Protein AF-A0A356ZBT0-F1 (afdb_monomer_lite)

pLDDT: mean 88.2, std 8.7, range [37.94, 97.12]

Structure (mmCIF, N/CA/C/O backbone):
data_AF-A0A356ZBT0-F1
#
_entry.id   AF-A0A356ZBT0-F1
#
loop_
_atom_site.group_PDB
_atom_site.id
_atom_site.type_symbol
_atom_site.label_atom_id
_atom_site.label_alt_id
_atom_site.label_comp_id
_atom_site.label_asym_id
_atom_site.label_entity_id
_atom_site.label_seq_id
_atom_site.pdbx_PDB_ins_code
_atom_site.Cartn_x
_atom_site.Cartn_y
_atom_site.Cartn_z
_atom_site.occupancy
_atom_site.B_iso_or_equiv
_atom_site.auth_seq_id
_atom_site.auth_comp_id
_atom_site.auth_asym_id
_atom_site.auth_atom_id
_atom_site.pdbx_PDB_model_num
ATOM 1 N N . MET A 1 1 ? -8.390 8.293 -29.026 1.00 38.81 1 MET A N 1
ATOM 2 C CA . MET A 1 1 ? -8.519 8.664 -27.602 1.00 38.81 1 MET A CA 1
ATOM 3 C C . MET A 1 1 ? -7.232 9.378 -27.219 1.00 38.81 1 MET A C 1
ATOM 5 O O . MET A 1 1 ? -6.185 8.757 -27.332 1.00 38.81 1 MET A O 1
ATOM 9 N N . MET A 1 2 ? -7.265 10.685 -26.928 1.00 37.94 2 MET A N 1
ATOM 10 C CA . MET A 1 2 ? -6.063 11.391 -26.461 1.00 37.94 2 MET A CA 1
ATOM 11 C C . MET A 1 2 ? -5.668 10.808 -25.105 1.00 37.94 2 MET A C 1
ATOM 13 O O . MET A 1 2 ? -6.461 10.825 -24.166 1.00 37.94 2 MET A O 1
ATOM 17 N N . GLU A 1 3 ? -4.471 10.243 -25.027 1.00 57.69 3 GLU A N 1
ATOM 18 C CA . GLU A 1 3 ? -3.910 9.710 -23.791 1.00 57.69 3 GLU A CA 1
ATOM 19 C C . GLU A 1 3 ? -3.550 10.903 -22.894 1.00 57.69 3 GLU A C 1
ATOM 21 O O . GLU A 1 3 ? -2.594 11.635 -23.167 1.00 57.69 3 GLU A O 1
ATOM 26 N N . ASN A 1 4 ? -4.362 11.165 -21.866 1.00 61.03 4 ASN A N 1
ATOM 27 C CA . ASN A 1 4 ? -4.072 12.215 -20.895 1.00 61.03 4 ASN A CA 1
ATOM 28 C C . ASN A 1 4 ? -2.785 11.847 -20.155 1.00 61.03 4 ASN A C 1
ATOM 30 O O . ASN A 1 4 ? -2.764 10.927 -19.337 1.00 61.03 4 ASN A O 1
ATOM 34 N N . LYS A 1 5 ? -1.700 12.572 -20.435 1.00 66.31 5 LYS A N 1
ATOM 35 C CA . LYS A 1 5 ? -0.485 12.481 -19.629 1.00 66.31 5 LYS A CA 1
ATOM 36 C C . LYS A 1 5 ? -0.820 12.989 -18.229 1.00 66.31 5 LYS A C 1
ATOM 38 O O . LYS A 1 5 ? -1.207 14.145 -18.073 1.00 66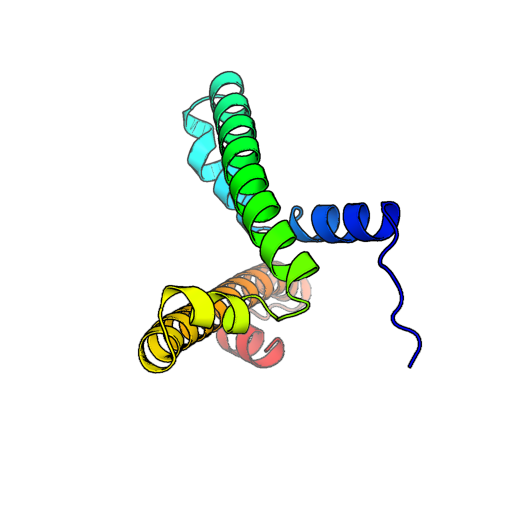.31 5 LYS A O 1
ATOM 43 N N . LEU A 1 6 ? -0.677 12.130 -17.222 1.00 74.62 6 LEU A N 1
ATOM 44 C CA . LEU A 1 6 ? -0.784 12.531 -15.820 1.00 74.62 6 LEU A CA 1
ATOM 45 C C . LEU A 1 6 ? 0.247 13.636 -15.551 1.00 74.62 6 LEU A C 1
ATOM 47 O O . LEU A 1 6 ? 1.452 13.414 -15.674 1.00 74.62 6 LEU A O 1
ATOM 51 N N . GLY A 1 7 ? -0.231 14.839 -15.227 1.00 86.56 7 GLY A N 1
ATOM 52 C CA . GLY A 1 7 ? 0.633 15.941 -14.812 1.00 86.56 7 GLY A CA 1
ATOM 53 C C . GLY A 1 7 ? 1.304 15.638 -13.471 1.00 86.56 7 GLY A C 1
ATOM 54 O O . GLY A 1 7 ? 0.809 14.823 -12.690 1.00 86.56 7 GLY A O 1
ATOM 55 N N . GLY A 1 8 ? 2.413 16.320 -13.166 1.00 88.06 8 GLY A N 1
ATOM 56 C CA . GLY A 1 8 ? 3.157 16.097 -11.917 1.00 88.06 8 GLY A CA 1
ATOM 57 C C . GLY A 1 8 ? 2.300 16.282 -10.658 1.00 88.06 8 GLY A C 1
ATOM 58 O O . GLY A 1 8 ? 2.419 15.510 -9.711 1.00 88.06 8 GLY A O 1
ATOM 59 N N . PHE A 1 9 ? 1.367 17.238 -10.681 1.00 90.06 9 PHE A N 1
ATOM 60 C CA . PHE A 1 9 ? 0.413 17.437 -9.590 1.00 90.06 9 PHE A CA 1
ATOM 61 C C . PHE A 1 9 ? -0.578 16.272 -9.448 1.00 90.06 9 PHE A C 1
ATOM 63 O O . PHE A 1 9 ? -0.799 15.796 -8.340 1.00 90.06 9 PHE A O 1
ATOM 70 N N . SER A 1 10 ? -1.129 15.761 -10.554 1.00 91.00 10 SER A N 1
ATOM 71 C CA . SER A 1 10 ? -2.024 14.594 -10.531 1.00 91.00 10 SER A CA 1
ATOM 72 C C . SER A 1 10 ? -1.313 13.349 -10.009 1.00 91.00 10 SER A C 1
ATOM 74 O O . SER A 1 10 ? -1.904 12.575 -9.265 1.00 91.00 10 SER A O 1
ATOM 76 N N . LEU A 1 11 ? -0.036 13.175 -10.361 1.00 89.50 11 LEU A N 1
ATOM 77 C CA . LEU A 1 11 ? 0.783 12.087 -9.840 1.00 89.50 11 LEU A CA 1
ATOM 78 C C . LEU A 1 11 ? 1.021 12.250 -8.332 1.00 89.50 11 LEU A C 1
ATOM 80 O O . LEU A 1 11 ? 0.846 11.292 -7.589 1.00 89.50 11 LEU A O 1
ATOM 84 N N . CYS A 1 12 ? 1.348 13.459 -7.868 1.00 90.38 12 CYS A N 1
ATOM 85 C CA . CYS A 1 12 ? 1.485 13.754 -6.440 1.00 90.38 12 CYS A CA 1
ATOM 86 C C . CYS A 1 12 ? 0.191 13.447 -5.671 1.00 90.38 12 CYS A C 1
ATOM 88 O O . CYS A 1 12 ? 0.230 12.727 -4.681 1.00 90.38 12 CYS A O 1
ATOM 90 N N . ALA A 1 13 ? -0.960 13.915 -6.164 1.00 92.44 13 ALA A N 1
ATOM 91 C CA . ALA A 1 13 ? -2.260 13.654 -5.549 1.00 92.44 13 ALA A CA 1
ATOM 92 C C . ALA A 1 13 ? -2.615 12.157 -5.530 1.00 92.44 13 ALA A C 1
ATOM 94 O O . ALA A 1 13 ? -3.131 11.669 -4.528 1.00 92.44 13 ALA A O 1
ATOM 95 N N . LEU A 1 14 ? -2.302 11.420 -6.605 1.00 92.06 14 LEU A N 1
ATOM 96 C CA . LEU A 1 14 ? -2.507 9.972 -6.683 1.00 92.06 14 LEU A CA 1
ATOM 97 C C . LEU A 1 14 ? -1.701 9.234 -5.608 1.00 92.06 14 LEU A C 1
ATOM 99 O O . LEU A 1 14 ? -2.255 8.413 -4.882 1.00 92.06 14 LEU A O 1
ATOM 103 N N . TRP A 1 15 ? -0.405 9.534 -5.495 1.00 89.62 15 TRP A N 1
ATOM 104 C CA . TRP A 1 15 ? 0.461 8.892 -4.506 1.00 89.62 15 TRP A CA 1
ATOM 105 C C . TRP A 1 15 ? 0.124 9.323 -3.084 1.00 89.62 15 TRP A C 1
ATOM 107 O O . TRP A 1 15 ? 0.074 8.478 -2.201 1.00 89.62 15 TRP A O 1
ATOM 117 N N . PHE A 1 16 ? -0.178 10.603 -2.867 1.00 91.12 16 PHE A N 1
ATOM 118 C CA . PHE A 1 16 ? -0.617 11.098 -1.567 1.00 91.12 16 PHE A CA 1
ATOM 119 C C . PHE A 1 16 ? -1.897 10.396 -1.105 1.00 91.12 16 PHE A C 1
ATOM 121 O O . PHE A 1 16 ? -1.941 9.885 0.009 1.00 91.12 16 PHE A O 1
ATOM 128 N N . GLY A 1 17 ? -2.911 10.306 -1.972 1.00 90.00 17 GLY A N 1
ATOM 129 C CA . GLY A 1 17 ? -4.150 9.592 -1.665 1.00 90.00 17 GLY A CA 1
ATOM 130 C C . GLY A 1 17 ? -3.922 8.104 -1.398 1.00 90.00 17 GLY A C 1
ATOM 131 O O . GLY A 1 17 ? -4.542 7.548 -0.501 1.00 90.00 17 GLY A O 1
ATOM 132 N N . ALA A 1 18 ? -2.995 7.472 -2.123 1.00 88.69 18 ALA A N 1
ATOM 133 C CA . ALA A 1 18 ? -2.630 6.077 -1.890 1.00 88.69 18 ALA A CA 1
ATOM 134 C C . ALA A 1 18 ? -1.869 5.860 -0.570 1.00 88.69 18 ALA A C 1
ATOM 136 O O . ALA A 1 18 ? -1.996 4.794 0.018 1.00 88.69 18 ALA A O 1
ATOM 137 N N . SER A 1 19 ? -1.090 6.844 -0.106 1.00 88.62 19 SER A N 1
ATOM 138 C CA . SER A 1 19 ? -0.312 6.762 1.139 1.00 88.62 19 SER A CA 1
ATOM 139 C C . SER A 1 19 ? -1.111 7.084 2.404 1.00 88.62 19 SER A C 1
ATOM 141 O O . SER A 1 19 ? -0.618 6.857 3.507 1.00 88.62 19 SER A O 1
ATOM 143 N N . VAL A 1 20 ? -2.317 7.643 2.280 1.00 89.88 20 VAL A N 1
ATOM 144 C CA . VAL A 1 20 ? -3.203 7.904 3.420 1.00 89.88 20 VAL A CA 1
ATOM 145 C C . VAL A 1 20 ? -4.227 6.779 3.507 1.00 89.88 20 VAL A C 1
ATOM 147 O O . VAL A 1 20 ? -5.310 6.860 2.931 1.00 89.88 20 VAL A O 1
ATOM 150 N N . SER A 1 21 ? -3.900 5.717 4.241 1.00 88.62 21 SER A N 1
ATOM 151 C CA . SER A 1 21 ? -4.845 4.642 4.534 1.00 88.62 21 SER A CA 1
ATOM 152 C C . SER A 1 21 ? -4.694 4.115 5.965 1.00 88.62 21 SER A C 1
ATOM 154 O O . SER A 1 21 ? -3.772 4.454 6.714 1.00 88.62 21 SER A O 1
ATOM 156 N N . LEU A 1 22 ? -5.653 3.286 6.384 1.00 87.25 22 LEU A N 1
ATOM 157 C CA . LEU A 1 22 ? -5.632 2.669 7.708 1.00 87.25 22 LEU A CA 1
ATOM 158 C C . LEU A 1 22 ? -4.462 1.676 7.855 1.00 87.25 22 LEU A C 1
ATOM 160 O O . LEU A 1 22 ? -3.947 1.500 8.961 1.00 87.25 22 LEU A O 1
ATOM 164 N N . ALA A 1 23 ? -3.971 1.102 6.751 1.00 88.31 23 ALA A N 1
ATOM 165 C CA . ALA A 1 23 ? -2.824 0.200 6.763 1.00 88.31 23 ALA A CA 1
ATOM 166 C C . ALA A 1 23 ? -1.532 0.905 7.214 1.00 88.31 23 ALA A C 1
ATOM 168 O O . ALA A 1 23 ? -0.749 0.329 7.974 1.00 88.31 23 ALA A O 1
ATOM 169 N N . GLU A 1 24 ? -1.311 2.159 6.815 1.00 90.00 24 GLU A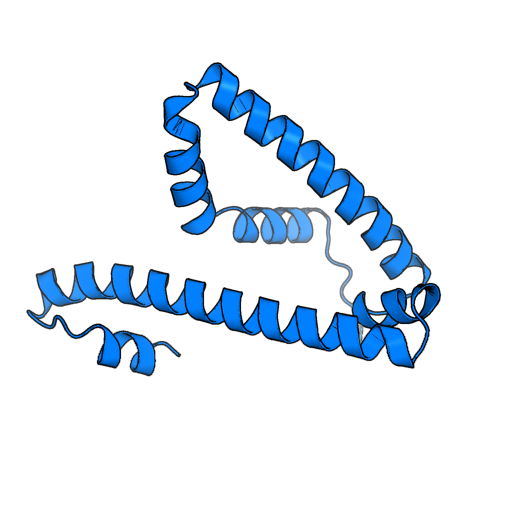 N 1
ATOM 170 C CA . GLU A 1 24 ? -0.159 2.954 7.248 1.00 90.00 24 GLU A CA 1
ATOM 171 C C . GLU A 1 24 ? -0.271 3.324 8.726 1.00 90.00 24 GLU A C 1
ATOM 173 O O . GLU A 1 24 ? 0.723 3.252 9.447 1.00 90.00 24 GLU A O 1
ATOM 178 N N . ILE A 1 25 ? -1.480 3.639 9.206 1.00 90.81 25 ILE A N 1
ATOM 179 C CA . ILE A 1 25 ? -1.731 3.898 10.632 1.00 90.81 25 ILE A CA 1
ATOM 180 C C . ILE A 1 25 ? -1.407 2.646 11.459 1.00 90.81 25 ILE A C 1
ATOM 182 O O . ILE A 1 25 ? -0.673 2.722 12.448 1.00 90.81 25 ILE A O 1
ATOM 186 N N . MET A 1 26 ? -1.890 1.475 11.030 1.00 90.25 26 MET A N 1
ATOM 187 C CA . MET A 1 26 ? -1.576 0.196 11.672 1.00 90.25 26 MET A CA 1
ATOM 188 C C . MET A 1 26 ? -0.075 -0.094 11.639 1.00 90.25 26 MET A C 1
ATOM 190 O O . MET A 1 26 ? 0.504 -0.467 12.658 1.00 90.25 26 MET A O 1
ATOM 194 N N . THR A 1 27 ? 0.584 0.136 10.506 1.00 90.12 27 THR A N 1
ATOM 195 C CA . THR A 1 27 ? 2.035 -0.043 10.384 1.00 90.12 27 THR A CA 1
ATOM 196 C C . THR A 1 27 ? 2.789 0.878 11.343 1.00 90.12 27 THR A C 1
ATOM 198 O O . THR A 1 27 ? 3.698 0.423 12.035 1.00 90.12 27 THR A O 1
ATOM 201 N N . GLY A 1 28 ? 2.365 2.140 11.466 1.00 91.69 28 GLY A N 1
ATOM 202 C CA . GLY A 1 28 ? 2.886 3.089 12.449 1.00 91.69 28 GLY A CA 1
ATOM 203 C C . GLY A 1 28 ? 2.753 2.580 13.885 1.00 91.69 28 GLY A C 1
ATOM 204 O O . GLY A 1 28 ? 3.699 2.685 14.663 1.00 91.69 28 GLY A O 1
ATOM 205 N N . SER A 1 29 ? 1.621 1.953 14.224 1.00 92.00 29 SER A N 1
ATOM 206 C CA . SER A 1 29 ? 1.420 1.349 15.547 1.00 92.00 29 SER A CA 1
ATOM 207 C C . SER A 1 29 ? 2.367 0.171 15.819 1.00 92.00 29 SER A C 1
ATOM 209 O O . SER A 1 29 ? 2.885 0.050 16.927 1.00 92.00 29 SER A O 1
ATOM 211 N N . LEU A 1 30 ? 2.669 -0.648 14.803 1.00 93.12 30 LEU A N 1
ATOM 212 C CA . LEU A 1 30 ? 3.576 -1.797 14.927 1.00 93.12 30 LEU A CA 1
ATOM 213 C C . LEU A 1 30 ? 5.023 -1.374 15.194 1.00 93.12 30 LEU A C 1
ATOM 215 O O . LEU A 1 30 ? 5.737 -2.049 15.932 1.00 93.12 30 LEU A O 1
ATOM 219 N N . ILE A 1 31 ? 5.456 -0.253 14.614 1.00 94.56 31 ILE A N 1
ATOM 220 C CA . ILE A 1 31 ? 6.813 0.279 14.801 1.00 94.56 31 ILE A CA 1
ATOM 221 C C . ILE A 1 31 ? 6.914 1.281 15.959 1.00 94.56 31 ILE A C 1
ATOM 223 O O . ILE A 1 31 ? 8.022 1.696 16.302 1.00 94.56 31 ILE A O 1
ATOM 227 N N . ALA A 1 32 ? 5.795 1.649 16.593 1.00 93.75 32 ALA A N 1
ATOM 228 C CA . ALA A 1 32 ? 5.761 2.583 17.719 1.00 93.75 32 ALA A CA 1
ATOM 229 C C . ALA A 1 32 ? 6.728 2.227 18.873 1.00 93.75 32 ALA A C 1
ATOM 231 O O . ALA A 1 32 ? 7.361 3.148 19.399 1.00 93.75 32 ALA A O 1
ATOM 232 N N . PRO A 1 33 ? 6.941 0.940 19.240 1.00 94.62 33 PRO A N 1
ATOM 233 C CA . PRO A 1 33 ? 7.891 0.567 20.293 1.00 94.62 33 PRO A CA 1
ATOM 234 C C . PRO A 1 33 ? 9.353 0.949 20.012 1.00 94.62 33 PRO A C 1
ATOM 236 O O . PRO A 1 33 ? 10.147 1.032 20.944 1.00 94.62 33 PRO A O 1
ATOM 239 N N . LEU A 1 34 ? 9.727 1.216 18.754 1.00 92.56 34 LEU A N 1
ATOM 240 C CA . LEU A 1 34 ? 11.081 1.659 18.386 1.00 92.56 34 LEU A CA 1
ATOM 241 C C . LEU A 1 34 ? 11.367 3.117 18.799 1.00 92.56 34 LEU A C 1
ATOM 243 O O . LEU A 1 34 ? 12.513 3.572 18.726 1.00 92.56 34 LEU A O 1
ATOM 247 N N . GLY A 1 35 ? 10.336 3.857 19.221 1.00 93.75 35 GLY A N 1
ATOM 248 C CA . GLY A 1 35 ? 10.398 5.282 19.521 1.00 93.75 35 GLY A CA 1
ATOM 249 C C . GLY A 1 35 ? 10.367 6.156 18.264 1.00 93.75 35 GLY A C 1
ATOM 250 O O . GLY A 1 35 ? 10.666 5.716 17.155 1.00 93.75 35 GLY A O 1
ATOM 251 N N . ILE A 1 36 ? 10.023 7.437 18.435 1.00 93.31 36 ILE A N 1
ATOM 252 C CA . ILE A 1 36 ? 9.771 8.366 17.317 1.00 93.31 36 ILE A CA 1
ATOM 253 C C . ILE A 1 36 ? 10.996 8.521 16.403 1.00 93.31 36 ILE A C 1
ATOM 255 O O . ILE A 1 36 ? 10.863 8.480 15.184 1.00 93.31 36 ILE A O 1
ATOM 259 N N . LYS A 1 37 ? 12.199 8.670 16.977 1.00 94.88 37 LYS A N 1
ATOM 260 C CA . LYS A 1 37 ? 13.430 8.884 16.195 1.00 94.88 37 LYS A CA 1
ATOM 261 C C . LYS A 1 37 ? 13.724 7.705 15.265 1.00 94.88 37 LYS A C 1
ATOM 263 O O . LYS A 1 37 ? 13.900 7.895 14.064 1.00 94.88 37 LYS A O 1
ATOM 268 N N . THR A 1 38 ? 13.752 6.496 15.819 1.00 95.38 38 THR A N 1
ATOM 269 C CA . THR A 1 38 ? 14.036 5.268 15.068 1.00 95.38 38 THR A CA 1
ATOM 270 C C . THR A 1 38 ? 12.899 4.941 14.105 1.00 95.38 38 THR A C 1
ATOM 272 O O . THR A 1 38 ? 13.162 4.592 12.959 1.00 95.38 38 THR A O 1
ATOM 275 N N . GLY A 1 39 ? 11.643 5.115 14.529 1.00 94.88 39 GLY A N 1
ATOM 276 C CA . GLY A 1 39 ? 10.468 4.897 13.685 1.00 94.88 39 GLY A CA 1
ATOM 277 C C . GLY A 1 39 ? 10.485 5.768 12.428 1.00 94.88 39 GLY A C 1
ATOM 278 O O . GLY A 1 39 ? 10.348 5.246 11.325 1.00 94.88 39 GLY A O 1
ATOM 279 N N . ILE A 1 40 ? 10.751 7.073 12.566 1.00 95.00 40 ILE A N 1
ATOM 280 C CA . ILE A 1 40 ? 10.879 7.983 11.416 1.00 95.00 40 ILE A CA 1
ATOM 281 C C . ILE A 1 40 ? 12.037 7.557 10.507 1.00 95.00 40 ILE A C 1
ATOM 283 O O . ILE A 1 40 ? 11.868 7.512 9.289 1.00 95.00 40 ILE A O 1
ATOM 287 N N . ALA A 1 41 ? 13.197 7.207 11.072 1.00 96.06 41 ALA A N 1
ATOM 288 C CA . ALA A 1 41 ? 14.338 6.754 10.277 1.00 96.06 41 ALA A CA 1
ATOM 289 C C . ALA A 1 41 ? 13.997 5.505 9.445 1.00 96.06 41 ALA A C 1
ATOM 291 O O . ALA A 1 41 ? 14.285 5.466 8.250 1.00 96.06 41 ALA A O 1
ATOM 292 N N . VAL A 1 42 ? 13.324 4.517 10.044 1.00 95.56 42 VAL A N 1
ATOM 293 C CA . VAL A 1 42 ? 12.887 3.294 9.354 1.00 95.56 42 VAL A CA 1
ATOM 294 C C . VAL A 1 42 ? 11.878 3.606 8.247 1.00 95.56 42 VAL A C 1
ATOM 296 O O . VAL A 1 42 ? 12.028 3.088 7.141 1.00 95.56 42 VAL A O 1
ATOM 299 N N . ILE A 1 43 ? 10.895 4.482 8.496 1.00 93.94 43 ILE A N 1
ATOM 300 C CA . ILE A 1 43 ? 9.924 4.909 7.474 1.00 93.94 43 ILE A CA 1
ATOM 301 C C . ILE A 1 43 ? 10.646 5.541 6.280 1.00 93.94 43 ILE A C 1
ATOM 303 O O . ILE A 1 43 ? 10.373 5.161 5.141 1.00 93.94 43 ILE A O 1
ATOM 307 N N . LEU A 1 44 ? 11.566 6.481 6.524 1.00 95.38 44 LEU A N 1
ATOM 308 C CA . LEU A 1 44 ? 12.288 7.191 5.464 1.00 95.38 44 LEU A CA 1
ATOM 309 C C . LEU A 1 44 ? 13.184 6.253 4.652 1.00 95.38 44 LEU A C 1
ATOM 311 O O . LEU A 1 44 ? 13.176 6.312 3.423 1.00 95.38 44 LEU A O 1
ATOM 315 N N . ILE A 1 45 ? 13.921 5.361 5.319 1.00 96.44 45 ILE A N 1
ATOM 316 C CA . ILE A 1 45 ? 14.783 4.376 4.653 1.00 96.44 45 ILE A CA 1
ATOM 317 C C . ILE A 1 45 ? 13.936 3.401 3.828 1.00 96.44 45 ILE A C 1
ATOM 319 O O . ILE A 1 45 ? 14.248 3.151 2.664 1.00 96.44 45 ILE A O 1
ATOM 323 N N . GLY A 1 46 ? 12.841 2.889 4.396 1.00 94.56 46 GLY A N 1
ATOM 324 C CA . GLY A 1 46 ? 11.923 1.991 3.699 1.00 94.56 46 GLY A CA 1
ATOM 325 C C . GLY A 1 46 ? 11.307 2.640 2.458 1.00 94.56 46 GLY A C 1
ATOM 326 O O . GLY A 1 46 ? 11.316 2.038 1.384 1.00 94.56 46 GLY A O 1
ATOM 327 N N . HIS A 1 47 ? 10.856 3.894 2.570 1.00 93.94 47 HIS A N 1
ATOM 328 C CA . HIS A 1 47 ? 10.339 4.656 1.432 1.00 93.94 47 HIS A CA 1
ATOM 329 C C . HIS A 1 47 ? 11.409 4.893 0.373 1.00 93.94 47 HIS A C 1
ATOM 331 O O . HIS A 1 47 ? 11.135 4.697 -0.808 1.00 93.94 47 HIS A O 1
ATOM 337 N N . LEU A 1 48 ? 12.627 5.275 0.759 1.00 96.06 48 LEU A N 1
ATOM 338 C CA . LEU A 1 48 ? 13.715 5.486 -0.191 1.00 96.06 48 LEU A CA 1
ATOM 339 C C . LEU A 1 48 ? 14.013 4.207 -0.986 1.00 96.06 48 LEU A C 1
ATOM 341 O O . LEU A 1 48 ? 14.059 4.237 -2.212 1.00 96.06 48 LEU A O 1
ATOM 345 N N . ILE A 1 49 ? 14.147 3.067 -0.306 1.00 96.62 49 ILE A N 1
ATOM 346 C CA . ILE A 1 49 ? 14.418 1.781 -0.962 1.00 96.62 49 ILE A CA 1
ATOM 347 C C . ILE A 1 49 ? 13.250 1.382 -1.875 1.00 96.62 49 ILE A C 1
ATOM 349 O O . ILE A 1 49 ? 13.461 1.048 -3.042 1.00 96.62 49 ILE A O 1
ATOM 353 N N . GLY A 1 50 ? 12.014 1.450 -1.371 1.00 94.38 50 GLY A N 1
ATOM 354 C CA . GLY A 1 50 ? 10.822 1.079 -2.133 1.00 94.38 50 GLY A CA 1
ATOM 355 C C . GLY A 1 50 ? 10.614 1.957 -3.368 1.00 94.38 50 GLY A C 1
ATOM 356 O O . GLY A 1 50 ? 10.409 1.445 -4.469 1.00 94.38 50 GLY A O 1
ATOM 357 N N . THR A 1 51 ? 10.736 3.277 -3.216 1.00 93.19 51 THR A N 1
ATOM 358 C CA . THR A 1 51 ? 10.588 4.236 -4.323 1.00 93.19 51 THR A CA 1
ATOM 359 C C . THR A 1 51 ? 11.672 4.066 -5.378 1.00 93.19 51 THR A C 1
ATOM 361 O O . THR A 1 51 ? 11.356 4.156 -6.564 1.00 93.19 51 THR A O 1
ATOM 364 N N . LEU A 1 52 ? 12.917 3.753 -5.002 1.00 95.31 52 LEU A N 1
ATOM 365 C CA . LEU A 1 52 ? 13.984 3.465 -5.965 1.00 95.31 52 LEU A CA 1
ATOM 366 C C . LEU A 1 52 ? 13.658 2.232 -6.817 1.00 95.31 52 LEU A C 1
ATOM 368 O O . LEU A 1 52 ? 13.730 2.300 -8.045 1.00 95.31 52 LEU A O 1
ATOM 372 N N . ILE A 1 53 ? 13.233 1.130 -6.191 1.00 93.62 53 ILE A N 1
ATOM 373 C CA . ILE A 1 53 ? 12.860 -0.106 -6.902 1.00 93.62 53 ILE A CA 1
ATOM 374 C C . ILE A 1 53 ? 11.666 0.143 -7.836 1.00 93.62 53 ILE A C 1
ATOM 376 O O . ILE A 1 53 ? 11.690 -0.249 -9.011 1.00 93.62 53 ILE A O 1
ATOM 380 N N . LEU A 1 54 ? 10.635 0.833 -7.337 1.00 91.94 54 LEU A N 1
ATOM 381 C CA . LEU A 1 54 ? 9.456 1.201 -8.123 1.00 91.94 54 LEU A CA 1
ATOM 382 C C . LEU A 1 54 ? 9.818 2.120 -9.293 1.00 91.94 54 LEU A C 1
ATOM 384 O O . LEU A 1 54 ? 9.318 1.917 -10.395 1.00 91.94 54 LEU A O 1
ATOM 388 N N . SER A 1 55 ? 10.724 3.078 -9.091 1.00 91.12 55 SER A N 1
ATOM 389 C CA . SER A 1 55 ? 11.164 4.011 -10.133 1.00 91.12 55 SER A CA 1
ATOM 390 C C . SER A 1 55 ? 11.918 3.297 -11.250 1.00 91.12 55 SER A C 1
ATOM 392 O O . SER A 1 55 ? 11.612 3.507 -12.422 1.00 91.12 55 SER A O 1
ATOM 394 N N . VAL A 1 56 ? 12.857 2.404 -10.914 1.00 91.06 56 VAL A N 1
ATOM 395 C CA . VAL A 1 56 ? 13.597 1.614 -11.915 1.00 91.06 56 VAL A CA 1
ATOM 396 C C . VAL A 1 56 ? 12.636 0.759 -12.741 1.00 91.06 56 VAL A C 1
ATOM 398 O O . VAL A 1 56 ? 12.689 0.769 -13.972 1.00 91.06 56 VAL A O 1
ATOM 401 N N . THR A 1 57 ? 11.702 0.075 -12.081 1.00 88.75 57 THR A N 1
ATOM 402 C CA . THR A 1 57 ? 10.705 -0.765 -12.761 1.00 88.75 57 THR A CA 1
ATOM 403 C C . THR A 1 57 ? 9.725 0.072 -13.593 1.00 88.75 57 THR A C 1
ATOM 405 O O . THR A 1 57 ? 9.359 -0.309 -14.706 1.00 88.75 57 THR A O 1
ATOM 408 N N . GLY A 1 58 ? 9.351 1.255 -13.100 1.00 88.56 58 GLY A N 1
ATOM 409 C CA . GLY A 1 58 ? 8.514 2.223 -13.806 1.00 88.56 58 GLY A CA 1
ATOM 410 C C . GLY A 1 58 ? 9.171 2.761 -15.077 1.00 88.56 58 GLY A C 1
ATOM 411 O O . GLY A 1 58 ? 8.504 2.861 -16.105 1.00 88.56 58 GLY A O 1
ATOM 412 N N . ILE A 1 59 ? 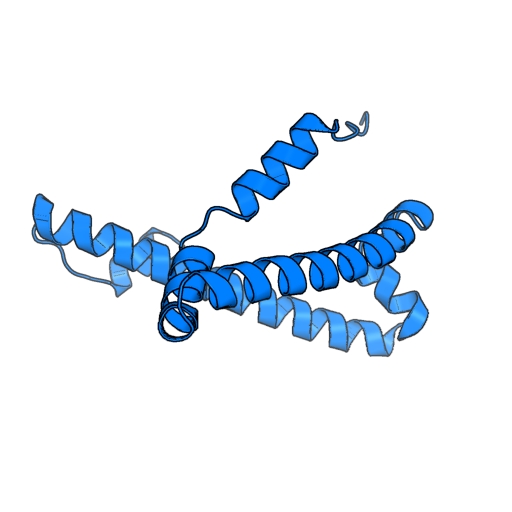10.483 3.025 -15.057 1.00 89.62 59 ILE A N 1
ATOM 413 C CA . ILE A 1 59 ? 11.246 3.425 -16.252 1.00 89.62 59 ILE A CA 1
ATOM 414 C C . ILE A 1 59 ? 11.193 2.329 -17.322 1.00 89.62 59 ILE A C 1
ATOM 416 O O . ILE A 1 59 ? 11.020 2.640 -18.501 1.00 89.62 59 ILE A O 1
ATOM 420 N N . ILE A 1 60 ? 11.314 1.056 -16.930 1.00 89.12 60 ILE A N 1
ATOM 421 C CA . ILE A 1 60 ? 11.209 -0.079 -17.860 1.00 89.12 60 ILE A CA 1
ATOM 422 C C . ILE A 1 60 ? 9.811 -0.113 -18.492 1.00 89.12 60 ILE A C 1
ATOM 424 O O . ILE A 1 60 ? 9.698 -0.140 -19.715 1.00 89.12 60 ILE A O 1
ATOM 428 N N . GLY A 1 61 ? 8.749 -0.037 -17.682 1.00 86.06 61 GLY A N 1
ATOM 429 C CA . GLY A 1 61 ? 7.367 -0.021 -18.178 1.00 86.06 61 GLY A CA 1
ATOM 430 C C . GLY A 1 61 ? 7.067 1.165 -19.101 1.00 86.06 61 GLY A C 1
ATOM 431 O O . GLY A 1 61 ? 6.424 0.996 -20.138 1.00 86.06 61 GLY A O 1
ATOM 432 N N . PHE A 1 62 ? 7.594 2.349 -18.773 1.00 86.44 62 PHE A N 1
ATOM 433 C CA . PHE A 1 62 ? 7.452 3.555 -19.589 1.00 86.44 62 PHE A CA 1
ATOM 434 C C . PHE A 1 62 ? 8.157 3.428 -20.945 1.00 86.44 62 PHE A C 1
ATOM 436 O O . PHE A 1 62 ? 7.568 3.756 -21.976 1.00 86.44 62 PHE A O 1
ATOM 443 N N . LYS A 1 63 ? 9.401 2.926 -20.963 1.00 88.38 63 LYS A N 1
ATOM 444 C CA . LYS A 1 63 ? 10.171 2.718 -22.202 1.00 88.38 63 LYS A CA 1
ATOM 445 C C . LYS A 1 63 ? 9.526 1.668 -23.103 1.00 88.38 63 LYS A C 1
ATOM 447 O O . LYS A 1 63 ? 9.401 1.890 -24.303 1.00 88.38 63 LYS A O 1
ATOM 452 N N . GLU A 1 64 ? 9.079 0.561 -22.517 1.00 87.31 64 GLU A N 1
ATOM 453 C CA . GLU A 1 64 ? 8.472 -0.555 -23.245 1.00 87.31 64 GLU A CA 1
ATOM 454 C C . GLU A 1 64 ? 7.017 -0.309 -23.654 1.00 87.31 64 GLU A C 1
ATOM 456 O O . GLU A 1 64 ? 6.481 -1.066 -24.462 1.00 87.31 64 GLU A O 1
ATOM 461 N N . ARG A 1 65 ? 6.363 0.716 -23.085 1.00 86.75 65 ARG A N 1
ATOM 462 C CA . ARG A 1 65 ? 4.923 1.002 -23.240 1.00 86.75 65 ARG A CA 1
ATOM 463 C C . ARG A 1 65 ? 4.045 -0.228 -22.998 1.00 86.75 65 ARG A C 1
ATOM 465 O O . ARG A 1 65 ? 3.019 -0.425 -23.646 1.00 86.75 65 ARG A O 1
ATOM 472 N N . LYS A 1 66 ? 4.476 -1.078 -22.068 1.00 86.50 66 LYS A N 1
ATOM 473 C CA . LYS A 1 66 ? 3.813 -2.332 -21.711 1.00 86.50 66 LYS A CA 1
ATOM 474 C C . LYS A 1 66 ? 3.402 -2.289 -20.242 1.00 86.50 66 LYS A C 1
ATOM 476 O O . LYS A 1 66 ? 4.165 -1.787 -19.415 1.00 86.50 66 LYS A O 1
ATOM 481 N N . PRO A 1 67 ? 2.245 -2.871 -19.887 1.00 85.38 67 PRO A N 1
ATOM 482 C CA . PRO A 1 67 ? 1.877 -3.090 -18.494 1.00 85.38 67 PRO A CA 1
ATOM 483 C C . PRO A 1 67 ? 2.956 -3.877 -17.742 1.00 85.38 67 PRO A C 1
ATOM 485 O O . PRO A 1 67 ? 3.615 -4.740 -18.326 1.00 85.38 67 PRO A O 1
ATOM 488 N N . ALA A 1 68 ? 3.085 -3.651 -16.432 1.00 84.94 68 ALA A N 1
ATOM 489 C CA . ALA A 1 68 ? 4.097 -4.303 -15.592 1.00 84.94 68 ALA A CA 1
ATOM 490 C C . ALA A 1 68 ? 4.093 -5.841 -15.718 1.00 84.94 68 ALA A C 1
ATOM 492 O O . ALA A 1 68 ? 5.145 -6.472 -15.817 1.00 84.94 68 ALA A O 1
ATOM 493 N N . LEU A 1 69 ? 2.907 -6.449 -15.814 1.00 86.00 69 LEU A N 1
ATOM 494 C CA . LEU A 1 69 ? 2.752 -7.896 -15.988 1.00 86.00 69 LEU A CA 1
ATOM 495 C C . LEU A 1 69 ? 3.229 -8.400 -17.363 1.00 86.00 69 LEU A C 1
ATOM 497 O O . LEU A 1 69 ? 3.653 -9.540 -17.509 1.00 86.00 69 LEU A O 1
ATOM 501 N N . MET A 1 70 ? 3.155 -7.560 -18.396 1.00 84.31 70 MET A N 1
ATOM 502 C CA . MET A 1 70 ? 3.738 -7.876 -19.700 1.00 84.31 70 MET A CA 1
ATOM 503 C C . MET A 1 70 ? 5.246 -7.640 -19.698 1.00 84.31 70 MET A C 1
ATOM 505 O O . MET A 1 70 ? 5.969 -8.395 -20.340 1.00 84.31 70 MET A O 1
ATOM 509 N N . ALA A 1 71 ? 5.735 -6.645 -18.957 1.00 85.88 71 ALA A N 1
ATOM 510 C CA . ALA A 1 71 ? 7.166 -6.433 -18.780 1.00 85.88 71 ALA A CA 1
ATOM 511 C C . ALA A 1 71 ? 7.832 -7.625 -18.066 1.00 85.88 71 ALA A C 1
ATOM 513 O O . ALA A 1 71 ? 8.924 -8.032 -18.455 1.00 85.88 71 ALA A O 1
ATOM 514 N N . SER A 1 72 ? 7.150 -8.271 -17.111 1.00 84.00 72 SER A N 1
ATOM 515 C CA . SER A 1 72 ? 7.680 -9.464 -16.429 1.00 84.00 72 SER A CA 1
ATOM 516 C C . SER A 1 72 ? 7.901 -10.663 -17.366 1.00 84.00 72 SER A C 1
ATOM 518 O O . SER A 1 72 ? 8.793 -11.480 -17.123 1.00 84.00 72 SER A O 1
ATOM 520 N N . ARG A 1 73 ? 7.173 -10.742 -18.494 1.00 86.88 73 ARG A N 1
ATOM 521 C CA . ARG A 1 73 ? 7.405 -11.754 -19.547 1.00 86.88 73 ARG A CA 1
ATOM 522 C C . ARG A 1 73 ? 8.776 -11.637 -20.195 1.00 86.88 73 ARG A C 1
ATOM 524 O O . ARG A 1 73 ? 9.278 -12.646 -20.679 1.00 86.88 73 ARG A O 1
ATOM 531 N N . MET A 1 74 ? 9.373 -10.445 -20.212 1.00 83.56 74 MET A N 1
ATOM 532 C CA . MET A 1 74 ? 10.694 -10.240 -20.812 1.00 83.56 74 MET A CA 1
ATOM 533 C C . MET A 1 74 ? 11.789 -10.974 -20.030 1.00 83.56 74 MET A C 1
ATOM 535 O O . MET A 1 74 ? 12.729 -11.471 -20.636 1.00 83.56 74 MET A O 1
ATOM 539 N N . SER A 1 75 ? 11.644 -11.088 -18.706 1.00 85.19 75 SER A N 1
ATOM 540 C CA . SER A 1 75 ? 12.623 -11.759 -17.839 1.00 85.19 75 SER A CA 1
ATOM 541 C C . SER A 1 75 ? 12.272 -13.220 -17.550 1.00 85.19 75 SER A C 1
ATOM 543 O O . SER A 1 75 ? 13.161 -14.058 -17.470 1.00 85.19 75 SER A O 1
ATOM 545 N N . MET A 1 76 ? 10.983 -13.539 -17.385 1.00 85.88 76 MET A N 1
ATOM 546 C CA . MET A 1 76 ? 10.514 -14.866 -16.944 1.00 85.88 76 MET A CA 1
ATOM 547 C C . MET A 1 76 ? 9.963 -15.740 -18.088 1.00 85.88 76 MET A C 1
ATOM 549 O O . MET A 1 76 ? 9.562 -16.885 -17.869 1.00 85.88 76 MET A O 1
ATOM 553 N N . GLY A 1 77 ? 9.890 -15.206 -19.310 1.00 88.00 77 GLY A N 1
ATOM 554 C CA . GLY A 1 77 ? 9.274 -15.872 -20.456 1.00 88.00 77 GLY A CA 1
ATOM 555 C C . GLY A 1 77 ? 7.751 -16.025 -20.336 1.00 88.00 77 GLY A C 1
ATOM 556 O O . GLY A 1 77 ? 7.108 -15.553 -19.394 1.00 88.00 77 GLY A O 1
ATOM 557 N N . LYS A 1 78 ? 7.140 -16.707 -21.316 1.00 84.69 78 LYS A N 1
ATOM 558 C CA . LYS A 1 78 ? 5.678 -16.903 -21.369 1.00 84.69 78 LYS A CA 1
ATOM 559 C C . LYS A 1 78 ? 5.170 -17.696 -20.164 1.00 84.69 78 LYS A C 1
ATOM 561 O O . LYS A 1 78 ? 4.249 -17.242 -19.489 1.00 84.69 78 LYS A O 1
ATOM 566 N N . TYR A 1 79 ? 5.790 -18.840 -19.880 1.00 86.50 79 TYR A N 1
ATOM 567 C CA . TYR A 1 79 ? 5.337 -19.743 -18.822 1.00 86.50 79 TYR A CA 1
ATOM 568 C C . TYR A 1 79 ? 5.586 -19.182 -17.417 1.00 86.50 79 TYR A C 1
ATOM 570 O O . TYR A 1 79 ? 4.675 -19.207 -16.594 1.00 86.50 79 TYR A O 1
ATOM 578 N N . GLY A 1 80 ? 6.753 -18.576 -17.163 1.00 87.75 80 GLY A N 1
ATOM 579 C CA . GLY A 1 80 ? 7.041 -17.942 -15.873 1.00 87.75 80 GLY A CA 1
ATOM 580 C C . GLY A 1 80 ? 6.132 -16.745 -15.573 1.00 87.75 80 GLY A C 1
ATOM 581 O O . GLY A 1 80 ? 5.769 -16.513 -14.422 1.00 87.75 80 GLY A O 1
ATOM 582 N N . SER A 1 81 ? 5.657 -16.032 -16.602 1.00 90.12 81 SER A N 1
ATOM 583 C CA . SER A 1 81 ? 4.711 -14.928 -16.394 1.00 90.12 81 SER A CA 1
ATOM 584 C C . SER A 1 81 ? 3.353 -15.359 -15.842 1.00 90.12 81 SER A C 1
ATOM 586 O O . SER A 1 81 ? 2.718 -14.567 -15.148 1.00 90.12 81 SER A O 1
ATOM 588 N N . TYR A 1 82 ? 2.909 -16.597 -16.091 1.00 91.25 82 TYR A N 1
ATOM 589 C CA . TYR A 1 82 ? 1.668 -17.102 -15.497 1.00 91.25 82 TYR A CA 1
ATOM 590 C C . TYR A 1 82 ? 1.792 -17.241 -13.981 1.00 91.25 82 TYR A C 1
ATOM 592 O O . TYR A 1 82 ? 0.855 -16.895 -13.270 1.00 91.25 82 TYR A O 1
ATOM 600 N N . LEU A 1 83 ? 2.960 -17.659 -13.483 1.00 92.00 83 LEU A N 1
ATOM 601 C CA . LEU A 1 83 ? 3.21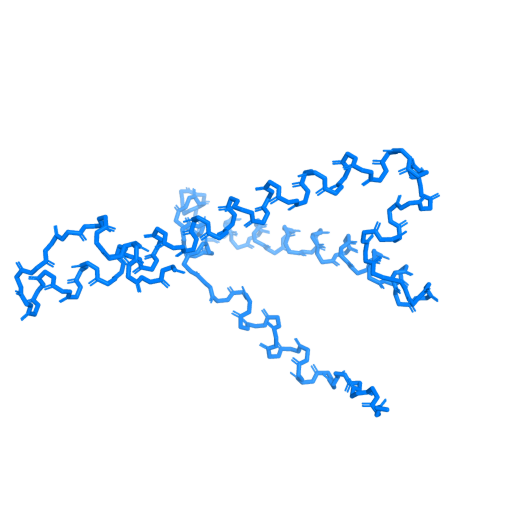4 -17.752 -12.048 1.00 92.00 83 LEU A CA 1
ATOM 602 C C . LEU A 1 83 ? 3.195 -16.365 -11.386 1.00 92.00 83 LEU A C 1
ATOM 604 O O . LEU A 1 83 ? 2.526 -16.175 -10.374 1.00 92.00 83 LEU A O 1
ATOM 608 N N . ILE A 1 84 ? 3.850 -15.371 -11.997 1.00 91.88 84 ILE A N 1
ATOM 609 C CA . ILE A 1 84 ? 3.801 -13.975 -11.524 1.00 91.88 84 ILE A CA 1
ATOM 610 C C . ILE A 1 84 ? 2.367 -13.431 -11.552 1.00 91.88 84 ILE A C 1
ATOM 612 O O . ILE A 1 84 ? 1.946 -12.749 -10.622 1.00 91.88 84 ILE A O 1
ATOM 616 N N . SER A 1 85 ? 1.602 -13.762 -12.594 1.00 92.31 85 SER A N 1
ATOM 617 C CA . SER A 1 85 ? 0.193 -13.370 -12.713 1.00 92.31 85 SER A CA 1
ATOM 618 C C . SER A 1 85 ? -0.660 -13.988 -11.607 1.00 92.31 85 SER A C 1
ATOM 620 O O . SER A 1 85 ? -1.472 -13.291 -11.011 1.00 92.31 85 SER A O 1
ATOM 622 N N . LEU A 1 86 ? -0.449 -15.270 -11.292 1.00 94.69 86 LEU A N 1
ATOM 623 C CA . LEU A 1 86 ? -1.154 -15.954 -10.212 1.00 94.69 86 LEU A CA 1
ATOM 624 C C . LEU A 1 86 ? -0.876 -15.288 -8.861 1.00 94.69 86 LEU A C 1
ATOM 626 O O . LEU A 1 86 ? -1.816 -14.962 -8.141 1.00 94.69 86 LEU A O 1
ATOM 630 N N . PHE A 1 87 ? 0.395 -15.027 -8.539 1.00 94.56 87 PHE A N 1
ATOM 631 C CA . PHE A 1 87 ? 0.747 -14.318 -7.308 1.00 94.56 87 PHE A CA 1
ATOM 632 C C . PHE A 1 87 ? 0.171 -12.903 -7.266 1.00 94.56 87 PHE A C 1
ATOM 634 O O . PHE A 1 87 ? -0.292 -12.471 -6.215 1.00 94.56 87 PHE A O 1
ATOM 641 N N . ASN A 1 88 ? 0.148 -12.196 -8.399 1.00 94.25 88 ASN A N 1
ATOM 642 C CA . ASN A 1 88 ? -0.468 -10.877 -8.480 1.00 94.25 88 ASN A CA 1
ATOM 643 C C . ASN A 1 88 ? -1.981 -10.936 -8.213 1.00 94.25 88 ASN A C 1
ATOM 645 O O . ASN A 1 88 ? -2.483 -10.128 -7.442 1.00 94.25 88 ASN A O 1
ATOM 649 N N . ILE A 1 89 ? -2.694 -11.927 -8.759 1.00 95.62 89 ILE A N 1
ATOM 650 C CA . ILE A 1 89 ? -4.125 -12.133 -8.484 1.00 95.62 89 ILE A CA 1
ATOM 651 C C . ILE A 1 89 ? -4.357 -12.431 -7.001 1.00 95.62 89 ILE A C 1
ATOM 653 O O . ILE A 1 89 ? -5.209 -11.801 -6.381 1.00 95.62 89 ILE A O 1
ATOM 657 N N . VAL A 1 90 ? -3.592 -13.356 -6.415 1.00 97.12 90 VAL A N 1
ATOM 658 C CA . VAL A 1 90 ? -3.714 -13.696 -4.988 1.00 97.12 90 VAL A CA 1
ATOM 659 C C . VAL A 1 90 ? -3.443 -12.472 -4.111 1.00 97.12 90 VAL A C 1
ATOM 661 O O . VAL A 1 90 ? -4.179 -12.229 -3.157 1.00 97.12 90 VAL A O 1
ATOM 664 N N . GLN A 1 91 ? -2.432 -11.669 -4.452 1.00 96.12 91 GLN A N 1
ATOM 665 C CA . GLN A 1 91 ? -2.129 -10.430 -3.742 1.00 96.12 91 GLN A CA 1
ATOM 666 C C . GLN A 1 91 ? -3.275 -9.420 -3.843 1.00 96.12 91 GLN A C 1
ATOM 668 O O . GLN A 1 91 ? -3.644 -8.839 -2.824 1.00 96.12 91 GLN A O 1
ATOM 673 N N . LEU A 1 92 ? -3.854 -9.226 -5.031 1.00 94.12 92 LEU A N 1
ATOM 674 C CA . LEU A 1 92 ? -4.983 -8.317 -5.229 1.00 94.12 92 LEU A CA 1
ATOM 675 C C . LEU A 1 92 ? -6.213 -8.772 -4.438 1.00 94.12 92 LEU A C 1
ATOM 677 O O . LEU A 1 92 ? -6.805 -7.961 -3.737 1.00 94.12 92 LEU A O 1
ATOM 681 N N . LEU A 1 93 ? -6.542 -10.068 -4.470 1.00 95.81 93 LEU A N 1
ATOM 682 C CA . LEU A 1 93 ? -7.625 -10.637 -3.661 1.00 95.81 93 LEU A CA 1
ATOM 683 C C . LEU A 1 93 ? -7.384 -10.422 -2.162 1.00 95.81 93 LEU A C 1
ATOM 685 O O . LEU A 1 93 ? -8.289 -9.998 -1.445 1.00 95.81 93 LEU A O 1
ATOM 689 N N . GLY A 1 94 ? -6.157 -10.671 -1.696 1.00 94.75 94 GLY A N 1
ATOM 690 C CA . GLY A 1 94 ? -5.769 -10.430 -0.309 1.00 94.75 94 GLY A CA 1
ATOM 691 C C . GLY A 1 94 ? -5.895 -8.957 0.083 1.00 94.75 94 GLY A C 1
ATOM 692 O O . GLY A 1 94 ? -6.431 -8.648 1.146 1.00 94.75 94 GLY A O 1
ATOM 693 N N . TRP A 1 95 ? -5.463 -8.042 -0.786 1.00 93.62 95 TRP A N 1
ATOM 694 C CA . TRP A 1 95 ? -5.568 -6.605 -0.544 1.00 93.62 95 TRP A CA 1
ATOM 695 C C . TRP A 1 95 ? -7.023 -6.134 -0.500 1.00 93.62 95 TRP A C 1
ATOM 697 O O . TRP A 1 95 ? -7.412 -5.445 0.441 1.00 93.62 95 TRP A O 1
ATOM 707 N N . THR A 1 96 ? -7.856 -6.575 -1.445 1.00 92.88 96 THR A N 1
ATOM 708 C CA . THR A 1 96 ? -9.295 -6.287 -1.442 1.00 92.88 96 THR A CA 1
ATOM 709 C C . THR A 1 96 ? -9.967 -6.807 -0.173 1.00 92.88 96 THR A C 1
ATOM 711 O O . THR A 1 96 ? -10.718 -6.068 0.459 1.00 92.88 96 THR A O 1
ATOM 714 N N . ALA A 1 97 ? -9.659 -8.033 0.261 1.00 92.31 97 ALA A N 1
ATOM 715 C CA . ALA A 1 97 ? -10.205 -8.586 1.500 1.00 92.31 97 ALA A CA 1
ATOM 716 C C . ALA A 1 97 ? -9.825 -7.736 2.725 1.00 92.31 97 ALA A C 1
ATOM 718 O O . ALA A 1 97 ? -10.679 -7.408 3.548 1.00 92.31 97 ALA A O 1
ATOM 719 N N . ILE A 1 98 ? -8.560 -7.322 2.825 1.00 91.31 98 ILE A N 1
ATOM 720 C CA . ILE A 1 98 ? -8.065 -6.461 3.906 1.00 91.31 98 ILE A CA 1
ATOM 721 C C . ILE A 1 98 ? -8.754 -5.086 3.888 1.00 91.31 98 ILE A C 1
ATOM 723 O O . ILE A 1 98 ? -9.105 -4.570 4.952 1.00 91.31 98 ILE A O 1
ATOM 727 N N . MET A 1 99 ? -8.982 -4.493 2.712 1.00 90.75 99 MET A N 1
ATOM 728 C CA . MET A 1 99 ? -9.711 -3.223 2.586 1.00 90.75 99 MET A CA 1
ATOM 729 C C . MET A 1 99 ? -11.173 -3.362 3.027 1.00 90.75 99 MET A C 1
ATOM 731 O O . MET A 1 99 ? -11.643 -2.535 3.806 1.00 90.75 99 MET A O 1
ATOM 735 N N . LEU A 1 100 ? -11.867 -4.426 2.607 1.00 91.69 100 LEU A N 1
ATOM 736 C CA . LEU A 1 100 ? -13.255 -4.692 3.005 1.00 91.69 100 LEU A CA 1
ATOM 737 C C . LEU A 1 100 ? -13.390 -4.899 4.516 1.00 91.69 100 LEU A C 1
ATOM 739 O O . LEU A 1 100 ? -14.270 -4.310 5.136 1.00 91.69 100 LEU A O 1
ATOM 743 N N . ILE A 1 101 ? -12.493 -5.680 5.129 1.00 90.50 101 ILE A N 1
ATOM 744 C CA . ILE A 1 101 ? -12.499 -5.919 6.580 1.00 90.50 101 ILE A CA 1
ATOM 745 C C . ILE A 1 101 ? -12.323 -4.605 7.348 1.00 90.50 101 ILE A C 1
ATOM 747 O O . ILE A 1 101 ? -13.038 -4.356 8.318 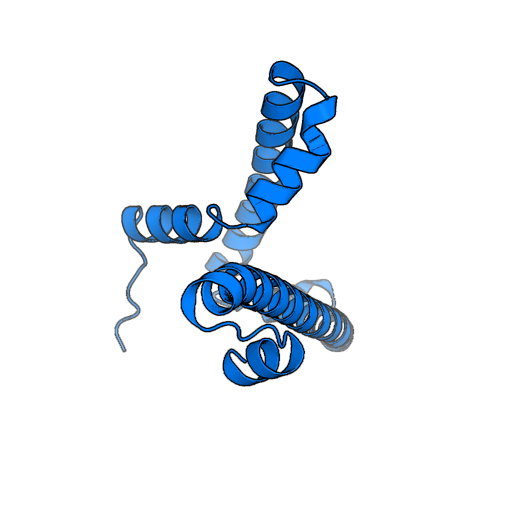1.00 90.50 101 ILE A O 1
ATOM 751 N N . GLN A 1 102 ? -11.379 -3.763 6.926 1.00 89.38 102 GLN A N 1
ATOM 752 C CA . GLN A 1 102 ? -11.132 -2.467 7.557 1.00 89.38 102 GLN A CA 1
ATOM 753 C C . GLN A 1 102 ? -12.339 -1.535 7.419 1.00 89.38 102 GLN A C 1
ATOM 755 O O . GLN A 1 102 ? -12.782 -0.970 8.416 1.00 89.38 102 GLN A O 1
ATOM 760 N N . CYS A 1 103 ? -12.919 -1.444 6.219 1.00 88.69 103 CYS A N 1
ATOM 761 C CA . CYS A 1 103 ? -14.123 -0.653 5.970 1.00 88.69 103 CYS A CA 1
ATOM 762 C C . CYS A 1 103 ? -15.306 -1.127 6.825 1.00 88.69 103 CYS A C 1
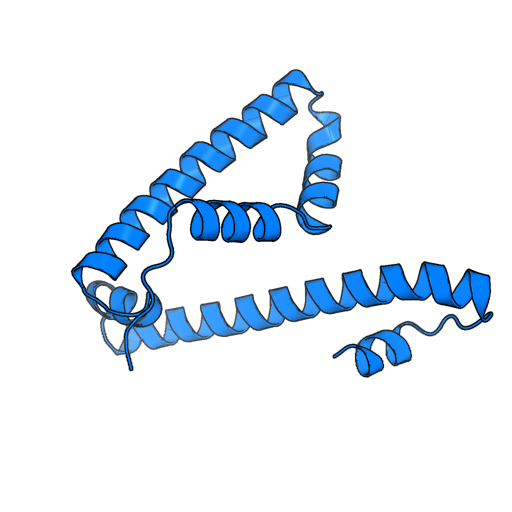ATOM 764 O O . CYS A 1 103 ? -15.936 -0.320 7.506 1.00 88.69 103 CYS A O 1
ATOM 766 N N . ALA A 1 104 ? -15.566 -2.437 6.855 1.00 90.31 104 ALA A N 1
ATOM 767 C CA . ALA A 1 104 ? -16.652 -3.014 7.637 1.00 90.31 104 ALA A CA 1
ATOM 768 C C . ALA A 1 104 ? -16.480 -2.761 9.139 1.00 90.31 104 ALA A C 1
ATOM 770 O O . ALA A 1 104 ? -17.449 -2.400 9.797 1.00 90.31 104 ALA A O 1
ATOM 771 N N . ARG A 1 105 ? -15.258 -2.868 9.681 1.00 88.56 105 ARG A N 1
ATOM 772 C CA . ARG A 1 105 ? -14.981 -2.538 11.093 1.00 88.56 105 ARG A CA 1
ATOM 773 C C . ARG A 1 105 ? -15.212 -1.061 11.402 1.00 88.56 105 ARG A C 1
ATOM 775 O O . ARG A 1 105 ? -15.811 -0.742 12.425 1.00 88.56 105 ARG A O 1
ATOM 782 N N . SER A 1 106 ? -14.768 -0.162 10.523 1.00 87.81 106 SER A N 1
ATOM 783 C CA . SER A 1 106 ? -15.022 1.273 10.681 1.00 87.81 106 SER A CA 1
ATOM 784 C C . SER A 1 106 ? -16.518 1.591 10.632 1.00 87.81 106 SER A C 1
ATOM 786 O O . SER A 1 106 ? -17.002 2.357 11.460 1.00 87.81 106 SER A O 1
ATOM 788 N N . MET A 1 107 ? -17.268 0.965 9.720 1.00 87.38 107 MET A N 1
ATOM 789 C CA . MET A 1 107 ? -18.722 1.123 9.645 1.00 87.38 107 MET A CA 1
ATOM 790 C C . MET A 1 107 ? -19.437 0.536 10.860 1.00 87.38 107 MET A C 1
ATOM 792 O O . MET A 1 107 ? -20.354 1.168 11.368 1.00 87.38 107 MET A O 1
ATOM 796 N N . GLN A 1 108 ? -18.996 -0.619 11.357 1.00 88.69 108 GLN A N 1
ATOM 797 C CA . GLN A 1 108 ? -19.576 -1.284 12.523 1.00 88.69 108 GLN A CA 1
ATOM 798 C C . GLN A 1 108 ? -19.514 -0.401 13.774 1.00 88.69 108 GLN A C 1
ATOM 800 O O . GLN A 1 108 ? -20.494 -0.308 14.510 1.00 88.69 108 GLN A O 1
ATOM 805 N N . SER A 1 109 ? -18.406 0.326 13.966 1.00 85.12 109 SER A N 1
ATOM 806 C CA . SER A 1 109 ? -18.286 1.315 15.046 1.00 85.12 109 SER A CA 1
ATOM 807 C C . SER A 1 109 ? -19.372 2.393 14.965 1.00 85.12 109 SER A C 1
ATOM 809 O O . SER A 1 109 ? -19.886 2.815 15.992 1.00 85.12 109 SER A O 1
ATOM 811 N N . ILE A 1 110 ? -19.740 2.819 13.753 1.00 87.56 110 ILE A N 1
ATOM 812 C CA . ILE A 1 110 ? -20.749 3.860 13.521 1.00 87.56 110 ILE A CA 1
ATOM 813 C C . ILE A 1 110 ? -22.167 3.284 13.646 1.00 87.56 110 ILE A C 1
ATOM 815 O O . ILE A 1 110 ? -23.031 3.881 14.285 1.00 87.56 110 ILE A O 1
ATOM 819 N N . THR A 1 111 ? -22.435 2.120 13.045 1.00 86.88 111 THR A N 1
ATOM 820 C CA . THR A 1 111 ? -23.773 1.507 13.043 1.00 86.88 111 THR A CA 1
ATOM 821 C C . THR A 1 111 ? -24.168 0.970 14.410 1.00 86.88 111 THR A C 1
ATOM 823 O O . THR A 1 111 ? -25.340 1.053 14.770 1.00 86.88 111 THR A O 1
ATOM 826 N N . SER A 1 112 ? -23.216 0.457 15.192 1.00 86.19 112 SER A N 1
ATOM 827 C CA . SER A 1 112 ? -23.487 0.031 16.564 1.00 86.19 112 SER A CA 1
ATOM 828 C C . SER A 1 112 ? -23.871 1.219 17.446 1.00 86.19 112 SER A C 1
ATOM 830 O O . SER A 1 112 ? -24.766 1.085 18.276 1.00 86.19 112 SER A O 1
ATOM 832 N N . GLU A 1 113 ? -23.230 2.376 17.263 1.00 86.00 113 GLU A N 1
ATOM 833 C CA . GLU A 1 113 ? -23.484 3.575 18.069 1.00 86.00 113 GLU A CA 1
ATOM 834 C C . GLU A 1 113 ? -24.787 4.287 17.668 1.00 86.00 113 GLU A C 1
ATOM 836 O O . GLU A 1 113 ? -25.543 4.720 18.534 1.00 86.00 113 GLU A O 1
ATOM 841 N N . LEU A 1 114 ? -25.090 4.369 16.366 1.00 85.75 114 LEU A N 1
ATOM 842 C CA . LEU A 1 114 ? -26.248 5.119 15.858 1.00 85.75 114 LEU A CA 1
ATOM 843 C C . LEU A 1 114 ? -27.515 4.279 15.652 1.00 85.75 114 LEU A C 1
ATOM 845 O O . LEU A 1 114 ? -28.620 4.800 15.779 1.00 85.75 114 LEU A O 1
ATOM 849 N N . LEU A 1 115 ? -27.375 3.005 15.278 1.00 82.62 115 LEU A N 1
ATOM 850 C CA . LEU A 1 115 ? -28.488 2.149 14.837 1.00 82.62 115 LEU A CA 1
ATOM 851 C C . LEU A 1 115 ? -28.669 0.900 15.712 1.00 82.62 115 LEU A C 1
ATOM 853 O O . LEU A 1 115 ? -29.621 0.151 15.501 1.00 82.62 115 LEU A O 1
ATOM 857 N N . GLY A 1 116 ? -27.758 0.641 16.658 1.00 81.19 116 GLY A N 1
ATOM 858 C CA . GLY A 1 116 ? -27.738 -0.598 17.442 1.00 81.19 116 GLY A CA 1
ATOM 859 C C . GLY A 1 116 ? -27.516 -1.857 16.592 1.00 81.19 116 GLY A C 1
ATOM 860 O O . GLY A 1 116 ? -27.846 -2.959 17.027 1.00 81.19 116 GLY A O 1
ATOM 861 N N . PHE A 1 117 ? -27.001 -1.704 15.366 1.00 78.62 117 PHE A N 1
ATOM 862 C CA . PHE A 1 117 ? -26.777 -2.801 14.428 1.00 78.62 117 PHE A CA 1
ATOM 863 C C . PHE A 1 117 ? -25.294 -3.172 14.378 1.00 78.62 117 PHE A C 1
ATOM 865 O O . PHE A 1 117 ? -24.464 -2.386 13.915 1.00 78.62 117 PHE A O 1
ATOM 872 N N . ASP A 1 118 ? -24.985 -4.392 14.820 1.00 78.25 118 ASP A N 1
ATOM 873 C CA . ASP A 1 118 ? -23.617 -4.877 15.023 1.00 78.25 118 ASP A CA 1
ATOM 874 C C . ASP A 1 118 ? -23.367 -6.224 14.314 1.00 78.25 118 ASP A C 1
ATOM 876 O O . ASP A 1 118 ? -23.005 -7.226 14.926 1.00 78.25 118 ASP A O 1
ATOM 880 N N . ASN A 1 119 ? -23.617 -6.289 12.999 1.00 85.38 119 ASN A N 1
ATOM 881 C CA . ASN A 1 119 ? -23.368 -7.504 12.215 1.00 85.38 119 ASN A CA 1
ATOM 882 C C . ASN A 1 119 ? -22.290 -7.304 11.143 1.00 85.38 119 ASN A C 1
ATOM 884 O O . ASN A 1 119 ? -22.560 -6.862 10.024 1.00 85.38 119 ASN A O 1
ATOM 888 N N . PHE A 1 120 ? -21.070 -7.718 11.483 1.00 85.06 120 PHE A N 1
ATOM 889 C CA . PHE A 1 120 ? -19.899 -7.649 10.611 1.00 85.06 120 PHE A CA 1
ATOM 890 C C . PHE A 1 120 ? -20.096 -8.342 9.254 1.00 85.06 120 PHE A C 1
ATOM 892 O O . PHE A 1 120 ? -19.714 -7.788 8.229 1.00 85.06 120 PHE A O 1
ATOM 899 N N . ALA A 1 121 ? -20.708 -9.531 9.216 1.00 85.81 121 ALA A N 1
ATOM 900 C CA . ALA A 1 121 ? -20.860 -10.289 7.971 1.00 85.81 121 ALA A CA 1
ATOM 901 C C . ALA A 1 121 ? -21.795 -9.580 6.982 1.00 85.81 121 ALA A C 1
ATOM 903 O O . ALA A 1 121 ? -21.502 -9.513 5.790 1.00 85.81 121 ALA A O 1
ATOM 904 N N . VAL A 1 122 ? -22.887 -9.001 7.488 1.00 85.81 122 VAL A N 1
ATOM 905 C CA . VAL A 1 122 ? -23.819 -8.212 6.671 1.00 85.81 122 VAL A CA 1
ATOM 906 C C . VAL A 1 122 ? -23.142 -6.946 6.151 1.00 85.81 122 VAL A C 1
ATOM 908 O O . VAL A 1 122 ? -23.319 -6.605 4.988 1.00 85.81 122 VAL A O 1
ATOM 911 N N . LEU A 1 123 ? -22.324 -6.281 6.973 1.00 85.56 123 LEU A N 1
ATOM 912 C CA . LEU A 1 123 ? -21.576 -5.094 6.551 1.00 85.56 123 LEU A CA 1
ATOM 913 C C . LEU A 1 123 ? -20.520 -5.425 5.491 1.00 85.56 123 LEU A C 1
ATOM 915 O O . LEU A 1 123 ? -20.420 -4.713 4.501 1.00 85.56 123 LEU A O 1
ATOM 919 N N . VAL A 1 124 ? -19.775 -6.522 5.640 1.00 86.56 124 VAL A N 1
ATOM 920 C CA . VAL A 1 124 ? -18.793 -6.954 4.631 1.00 86.56 124 VAL A CA 1
ATOM 921 C C . VAL A 1 124 ? -19.468 -7.259 3.292 1.00 86.56 124 VAL A C 1
ATOM 923 O O . VAL A 1 124 ? -18.982 -6.799 2.263 1.00 86.56 124 VAL A O 1
ATOM 926 N N . ILE A 1 125 ? -20.587 -7.993 3.302 1.00 87.50 125 ILE A N 1
ATOM 927 C CA . ILE A 1 125 ? -21.350 -8.316 2.083 1.00 87.50 125 ILE A CA 1
ATOM 928 C C . ILE A 1 125 ? -22.018 -7.068 1.492 1.00 87.50 125 ILE A C 1
ATOM 930 O O . ILE A 1 125 ? -22.159 -6.970 0.284 1.00 87.50 125 ILE A O 1
ATOM 934 N N . GLY A 1 126 ? -22.454 -6.119 2.322 1.00 84.31 126 GLY A N 1
ATOM 935 C CA . GLY A 1 126 ? -23.089 -4.889 1.846 1.00 84.31 126 GLY A CA 1
ATOM 936 C C . GLY A 1 126 ? -22.115 -3.884 1.225 1.00 84.31 126 GLY A C 1
ATOM 937 O O . GLY A 1 126 ? -22.538 -3.059 0.419 1.00 84.31 126 GLY A O 1
ATOM 938 N N . ILE A 1 127 ? -20.835 -3.924 1.611 1.00 84.88 127 ILE A N 1
ATOM 939 C CA . ILE A 1 127 ? -19.788 -3.024 1.098 1.00 84.88 127 ILE A CA 1
ATOM 940 C C . ILE A 1 127 ? -19.124 -3.583 -0.172 1.00 84.88 127 ILE A C 1
ATOM 942 O O . ILE A 1 127 ? -18.724 -2.793 -1.029 1.00 84.88 127 ILE A O 1
ATOM 946 N N . GLY A 1 128 ? -18.944 -4.907 -0.256 1.00 77.25 128 GLY A N 1
ATOM 947 C CA . GLY A 1 128 ? -18.274 -5.596 -1.370 1.00 77.25 128 GLY A CA 1
ATOM 948 C C . GLY A 1 128 ? -19.212 -5.986 -2.500 1.00 77.25 128 GLY A C 1
ATOM 949 O O . GLY A 1 128 ? -18.774 -5.863 -3.666 1.00 77.25 128 GLY A O 1
#

Foldseek 3Di:
DPDDDQDPVNVVVVVVVVCDDVVVVVVLVVCPVVPDVVSVVCVVVVCVVVVVVVVVLVVQCVVVVHPSLVSVCVVLNDVRSVVVVVVVVVVVVVVVVVVLQVQLVVVQVVCCVPPVDRDSVCSSVVVD

Radius of gyration: 19.5 Å; chains: 1; bounding box: 43×37×48 Å

Sequence (128 aa):
MMENKLGGFSLCALWFGASVSLAEIMTGSLIAPLGIKTGIAVILIGHLIGTLILSVTGIIGFKERKPALMASRMSMGKYGSYLISLFNIVQLLGWTAIMLIQCARSMQSITSELLGFDNFAVLVIGIG

Secondary structure (DSSP, 8-state):
-------HHHHHHHHHHHH-SHHHHHHHHHHGGGHHHHHHHHHHHHHHHHHHHHHHHHHHHHHHT--HHHHHHHHHHHHHHHHHHHHHHHHHHHHHHHHHHHHHHHHHHHHHHHH----HHHHHHHH-